Protein AF-A0A0A5G336-F1 (afdb_monomer_lite)

Sequence (65 aa):
MNLEILSPTTTTGAMVIGFLFALIYATYIKKKEKASWLYFFLTLSAGSVSAAFGVALLHIIGIVQ

Organism: NCBI:txid1385512

Foldseek 3Di:
DPCVCLPCQALNVLLVVQLVVLLVVLVCCCVVVVDDPVSSVVSSVVSSVVSNVVSVVCVVVNSHD

Radius of gyration: 13.68 Å; chains: 1; bounding box: 35×14×36 Å

Secondary structure (DSSP, 8-state):
--GGGGSTTSHHHHHHHHHHHHHHHHHHHHHHS---HHHHHHHHHHHHHHHHHHHHHHHHTTS--

Structure (mmCIF, N/CA/C/O backbone):
data_AF-A0A0A5G336-F1
#
_entry.id   AF-A0A0A5G336-F1
#
loop_
_atom_site.group_PDB
_atom_site.id
_atom_site.type_symbol
_atom_site.label_atom_id
_atom_site.label_alt_id
_atom_site.label_comp_id
_atom_site.label_asym_id
_atom_site.label_entity_id
_atom_site.label_seq_id
_atom_site.pdbx_PDB_ins_code
_atom_site.Cartn_x
_atom_site.Cartn_y
_atom_site.Cartn_z
_atom_site.occupancy
_atom_site.B_iso_or_equiv
_atom_site.auth_seq_id
_atom_site.auth_comp_id
_atom_site.auth_asym_id
_atom_site.auth_atom_id
_atom_site.pdbx_PDB_model_num
ATOM 1 N N . MET A 1 1 ? 23.362 -5.113 1.034 1.00 53.56 1 MET A N 1
ATOM 2 C CA . MET A 1 1 ? 21.912 -5.121 0.741 1.00 53.56 1 MET A CA 1
ATOM 3 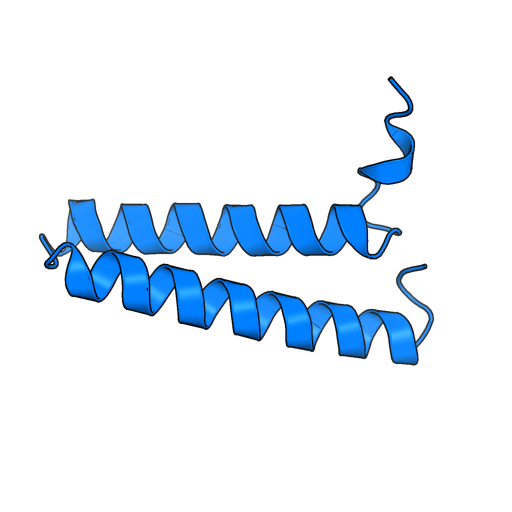C C . MET A 1 1 ? 21.688 -4.109 -0.369 1.00 53.56 1 MET A C 1
ATOM 5 O O . MET A 1 1 ? 22.094 -2.970 -0.187 1.00 53.56 1 MET A O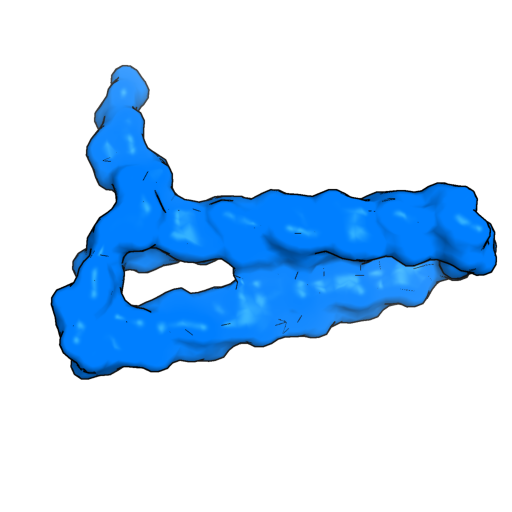 1
ATOM 9 N N . ASN A 1 2 ? 21.191 -4.529 -1.533 1.00 62.28 2 ASN A N 1
ATOM 10 C CA . ASN A 1 2 ? 21.120 -3.662 -2.711 1.00 62.28 2 ASN A CA 1
ATOM 11 C C . ASN A 1 2 ? 19.890 -2.743 -2.593 1.00 62.28 2 ASN A C 1
ATOM 13 O O . ASN A 1 2 ? 18.773 -3.158 -2.890 1.00 62.28 2 ASN A O 1
ATOM 17 N N . LEU A 1 3 ? 20.084 -1.533 -2.057 1.00 69.69 3 LEU A N 1
ATOM 18 C CA . LEU A 1 3 ? 19.000 -0.586 -1.752 1.00 69.69 3 LEU A CA 1
ATOM 19 C C . LEU A 1 3 ? 18.310 -0.030 -3.009 1.00 69.69 3 LEU A C 1
ATOM 21 O O . LEU A 1 3 ? 17.207 0.496 -2.909 1.00 69.69 3 LEU A O 1
ATOM 25 N N . GLU A 1 4 ? 18.909 -0.204 -4.188 1.00 68.94 4 GLU A N 1
ATOM 26 C CA . GLU A 1 4 ? 18.327 0.193 -5.476 1.00 68.94 4 GLU A CA 1
ATOM 27 C C . GLU A 1 4 ? 17.011 -0.535 -5.792 1.00 68.94 4 GLU A C 1
ATOM 29 O O . GLU A 1 4 ? 16.120 0.054 -6.397 1.00 68.94 4 GLU A O 1
ATOM 34 N N . ILE A 1 5 ? 16.829 -1.769 -5.299 1.00 69.44 5 ILE A N 1
ATOM 35 C CA . ILE A 1 5 ? 15.574 -2.539 -5.439 1.00 69.44 5 ILE A CA 1
ATOM 36 C C . ILE A 1 5 ? 14.408 -1.884 -4.675 1.00 69.44 5 ILE A C 1
ATOM 38 O O . ILE A 1 5 ? 13.244 -2.163 -4.951 1.00 69.44 5 ILE A O 1
ATOM 42 N N . LEU A 1 6 ? 14.704 -1.013 -3.708 1.00 74.50 6 LEU A N 1
ATOM 43 C CA . LEU A 1 6 ? 13.705 -0.252 -2.955 1.00 74.50 6 LEU A CA 1
ATOM 44 C C . LEU A 1 6 ? 13.492 1.155 -3.528 1.00 74.50 6 LEU A C 1
ATOM 46 O O . LEU A 1 6 ? 12.724 1.928 -2.955 1.00 74.50 6 LEU A O 1
ATOM 50 N N . SER A 1 7 ? 14.145 1.499 -4.645 1.00 84.44 7 SER A N 1
ATOM 51 C CA . SER A 1 7 ? 13.912 2.775 -5.315 1.00 84.44 7 SER A CA 1
ATOM 52 C C . SER A 1 7 ? 12.442 2.882 -5.742 1.00 84.44 7 SER A C 1
ATOM 54 O O . SER A 1 7 ? 11.906 1.921 -6.303 1.00 84.44 7 SER A O 1
ATOM 56 N N . PRO A 1 8 ? 11.789 4.045 -5.563 1.00 79.56 8 PRO A N 1
ATOM 57 C CA . PRO A 1 8 ? 10.419 4.277 -6.026 1.00 79.56 8 PRO A CA 1
ATOM 58 C C . PRO A 1 8 ? 10.257 4.161 -7.549 1.00 79.56 8 PRO A C 1
ATOM 60 O O . PRO A 1 8 ? 9.134 4.068 -8.027 1.00 79.56 8 PRO A O 1
ATOM 63 N N . THR A 1 9 ? 11.360 4.155 -8.305 1.00 84.62 9 THR A N 1
ATOM 64 C CA . THR A 1 9 ? 11.385 3.922 -9.759 1.00 84.62 9 THR A CA 1
ATOM 65 C C . THR A 1 9 ? 11.363 2.443 -10.139 1.00 84.62 9 THR A C 1
ATOM 67 O O . THR A 1 9 ? 11.321 2.118 -11.321 1.00 84.62 9 THR A O 1
ATOM 70 N N . THR A 1 10 ? 11.363 1.538 -9.160 1.00 89.75 10 THR A N 1
ATOM 71 C CA . THR A 1 10 ? 11.151 0.103 -9.376 1.00 89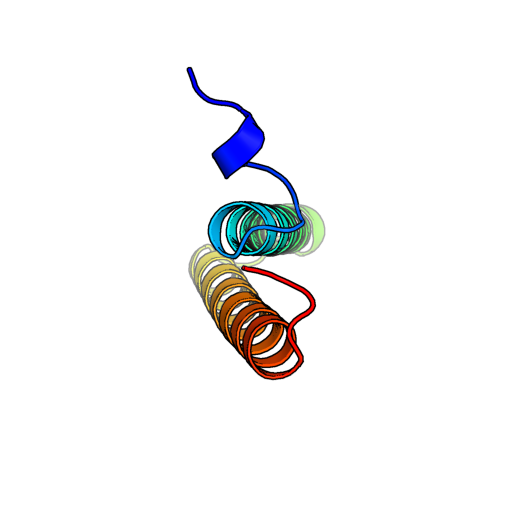.75 10 THR A CA 1
ATOM 72 C C . THR A 1 10 ? 9.746 -0.301 -8.949 1.00 89.75 10 THR A C 1
ATOM 74 O O . THR A 1 10 ? 9.187 0.238 -7.989 1.00 89.75 10 THR A O 1
ATOM 77 N N . THR A 1 11 ? 9.193 -1.301 -9.624 1.00 89.44 11 THR A N 1
ATOM 78 C CA . THR A 1 11 ? 7.906 -1.927 -9.302 1.00 89.44 11 THR A CA 1
ATOM 79 C C . THR A 1 11 ? 7.860 -2.345 -7.830 1.00 89.44 11 THR A C 1
ATOM 81 O O . THR A 1 11 ? 6.887 -2.077 -7.126 1.00 89.44 11 THR A O 1
ATOM 84 N N . THR A 1 12 ? 8.950 -2.931 -7.328 1.00 89.50 12 THR A N 1
ATOM 85 C CA . THR A 1 12 ? 9.083 -3.371 -5.934 1.00 89.50 12 THR A CA 1
ATOM 86 C C . THR A 1 12 ? 9.039 -2.200 -4.952 1.00 89.50 12 THR A C 1
ATOM 88 O O . THR A 1 12 ? 8.269 -2.243 -3.992 1.00 89.50 12 THR A O 1
ATOM 91 N N . GLY A 1 13 ? 9.812 -1.135 -5.185 1.00 90.38 13 GLY A N 1
ATOM 92 C CA . GLY A 1 13 ? 9.806 0.044 -4.315 1.00 90.38 13 GLY A CA 1
ATOM 93 C C . GLY A 1 13 ? 8.454 0.758 -4.302 1.00 90.38 13 GLY A C 1
ATOM 94 O O . GLY A 1 13 ? 7.937 1.082 -3.232 1.00 90.38 13 GLY A O 1
ATOM 95 N N . ALA A 1 14 ? 7.825 0.927 -5.467 1.00 91.31 14 ALA A N 1
ATOM 96 C CA . ALA A 1 14 ? 6.497 1.530 -5.573 1.00 91.31 14 ALA A CA 1
ATOM 97 C C . ALA A 1 14 ? 5.414 0.694 -4.862 1.00 91.31 14 ALA A C 1
ATOM 99 O O . ALA A 1 14 ? 4.569 1.247 -4.153 1.00 91.31 14 ALA A O 1
ATOM 100 N N . MET A 1 15 ? 5.482 -0.639 -4.964 1.00 93.50 15 MET A N 1
ATOM 101 C CA . MET A 1 15 ? 4.601 -1.554 -4.225 1.00 93.50 15 MET A CA 1
ATOM 102 C C . MET A 1 15 ? 4.777 -1.434 -2.712 1.00 93.50 15 MET A C 1
ATOM 104 O O . MET A 1 15 ? 3.788 -1.379 -1.980 1.00 93.50 15 MET A O 1
ATOM 108 N N . VAL A 1 16 ? 6.022 -1.361 -2.231 1.00 93.31 16 VAL A N 1
ATOM 109 C CA . VAL A 1 16 ? 6.319 -1.194 -0.799 1.00 93.31 16 VAL A CA 1
ATOM 110 C C . VAL A 1 16 ? 5.744 0.120 -0.277 1.00 93.31 16 VAL A C 1
ATOM 112 O O . VAL A 1 16 ? 5.110 0.129 0.779 1.00 93.31 16 VAL A O 1
ATOM 115 N N . ILE A 1 17 ? 5.898 1.217 -1.022 1.00 92.12 17 ILE A N 1
ATOM 116 C CA . ILE A 1 17 ? 5.323 2.518 -0.656 1.00 92.12 17 ILE A CA 1
ATOM 117 C C . ILE A 1 17 ? 3.798 2.416 -0.563 1.00 92.12 17 ILE A C 1
ATOM 119 O O . ILE A 1 17 ? 3.218 2.796 0.456 1.00 92.12 17 ILE A O 1
ATOM 123 N N . GLY A 1 18 ? 3.144 1.854 -1.581 1.00 93.88 18 GLY A N 1
ATOM 124 C CA . GLY A 1 18 ? 1.691 1.675 -1.583 1.00 93.88 18 GLY A CA 1
ATOM 125 C C . GLY A 1 18 ? 1.191 0.826 -0.410 1.00 93.88 18 GLY A C 1
ATOM 126 O O . GLY A 1 18 ? 0.223 1.194 0.260 1.00 93.88 18 GLY A O 1
ATOM 127 N N . PHE A 1 19 ? 1.895 -0.262 -0.094 1.00 94.94 19 PHE A N 1
ATOM 128 C CA . PHE A 1 19 ? 1.586 -1.107 1.059 1.00 94.94 19 PHE A CA 1
ATOM 129 C C . PHE A 1 19 ? 1.738 -0.360 2.391 1.00 94.94 19 PHE A C 1
ATOM 131 O O . PHE A 1 19 ? 0.871 -0.468 3.260 1.00 94.94 19 PHE A O 1
ATOM 138 N N . LEU A 1 20 ? 2.796 0.440 2.556 1.00 95.06 20 LEU A N 1
ATOM 139 C CA . LEU A 1 20 ? 3.000 1.253 3.760 1.00 95.06 20 LEU A CA 1
ATOM 140 C C . LEU A 1 20 ? 1.867 2.266 3.956 1.00 95.06 20 LEU A C 1
ATOM 142 O O . LEU A 1 20 ? 1.362 2.402 5.071 1.00 95.06 20 LEU A O 1
ATOM 146 N N . PHE A 1 21 ? 1.411 2.928 2.890 1.00 94.50 21 PHE A N 1
ATOM 147 C CA . PHE A 1 21 ? 0.257 3.829 2.963 1.00 94.50 21 PHE A CA 1
ATOM 148 C C . PHE A 1 21 ? -1.029 3.094 3.354 1.00 94.50 21 PHE A C 1
ATOM 150 O O . PHE A 1 21 ? -1.753 3.561 4.238 1.00 94.50 21 PHE A O 1
ATOM 157 N N . ALA A 1 22 ? -1.289 1.925 2.763 1.00 95.19 22 ALA A N 1
ATOM 158 C CA . ALA A 1 22 ? -2.439 1.097 3.122 1.00 95.19 22 ALA A CA 1
ATOM 159 C C . ALA A 1 22 ? -2.392 0.672 4.601 1.00 95.19 22 ALA A C 1
ATOM 161 O O . ALA A 1 22 ? -3.404 0.745 5.302 1.00 95.19 22 ALA A O 1
ATOM 162 N N . LEU A 1 23 ? -1.211 0.305 5.107 1.00 95.50 23 LEU A N 1
ATOM 163 C CA . LEU A 1 23 ? -0.997 -0.065 6.506 1.00 95.50 23 LEU A CA 1
ATOM 164 C C . LEU A 1 23 ? -1.220 1.109 7.463 1.00 95.50 23 LEU A C 1
ATOM 166 O O . LEU A 1 23 ? -1.902 0.949 8.480 1.00 95.50 23 LEU A O 1
ATOM 170 N N . ILE A 1 24 ? -0.677 2.287 7.146 1.00 95.94 24 ILE A N 1
ATOM 171 C CA . ILE A 1 24 ? -0.869 3.505 7.944 1.00 95.94 24 ILE A CA 1
ATOM 172 C C . ILE A 1 24 ? -2.359 3.844 8.020 1.00 95.94 24 ILE A C 1
ATOM 174 O O . ILE A 1 24 ? -2.878 4.070 9.114 1.00 95.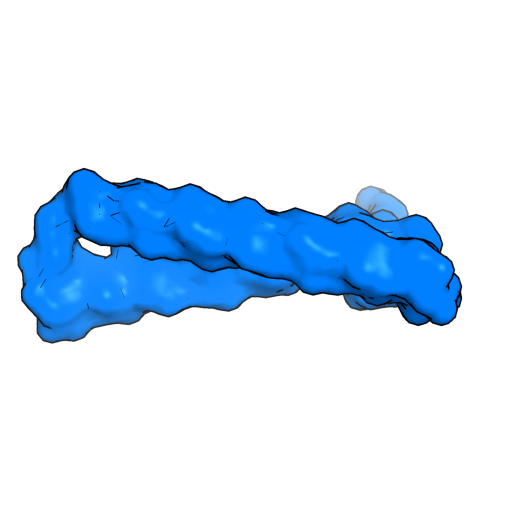94 24 ILE A O 1
ATOM 178 N N . TYR A 1 25 ? -3.065 3.817 6.887 1.00 93.31 25 TYR A N 1
ATOM 179 C CA . TYR A 1 25 ? -4.487 4.146 6.834 1.00 93.31 25 TYR A CA 1
ATOM 180 C C . TYR A 1 25 ? -5.360 3.122 7.569 1.00 93.31 25 TYR A C 1
ATOM 182 O O . TYR A 1 25 ? -6.204 3.499 8.384 1.00 93.31 25 TYR A O 1
ATOM 190 N N . ALA A 1 26 ? -5.113 1.825 7.370 1.00 93.38 26 ALA A N 1
ATOM 191 C CA . ALA A 1 26 ? -5.815 0.772 8.099 1.00 93.38 26 ALA A CA 1
ATOM 192 C C . ALA A 1 26 ? -5.600 0.909 9.618 1.00 93.38 26 ALA A C 1
ATOM 194 O O . ALA A 1 26 ? -6.547 0.815 10.402 1.00 93.38 26 ALA A O 1
ATOM 195 N N . THR A 1 27 ? -4.369 1.208 10.046 1.00 94.19 27 THR A N 1
ATOM 196 C CA . THR A 1 27 ? -4.035 1.435 11.462 1.00 94.19 27 THR A CA 1
ATOM 197 C C . THR A 1 27 ? -4.720 2.684 12.013 1.00 94.19 27 THR A C 1
ATOM 199 O O . THR A 1 27 ? -5.218 2.668 13.142 1.00 94.19 27 THR A O 1
ATOM 202 N N . TYR A 1 28 ? -4.776 3.754 11.220 1.00 93.56 28 TYR A N 1
ATOM 203 C CA . TYR A 1 28 ? -5.472 4.988 11.564 1.00 93.56 28 TYR A CA 1
ATOM 204 C C . TYR A 1 28 ? -6.967 4.743 11.787 1.00 93.56 28 TYR A C 1
ATOM 206 O O . TYR A 1 28 ? -7.464 5.093 12.856 1.00 93.56 28 TYR A O 1
ATOM 214 N N . ILE A 1 29 ? -7.661 4.075 10.858 1.00 90.94 29 ILE A N 1
ATOM 215 C CA . ILE A 1 29 ? -9.086 3.732 11.017 1.00 90.94 29 ILE A CA 1
ATOM 216 C C . ILE A 1 29 ? -9.291 2.872 12.263 1.00 90.94 29 ILE A C 1
ATOM 218 O O . ILE A 1 29 ? -10.147 3.164 13.096 1.00 90.94 29 ILE A O 1
ATOM 222 N N . LYS A 1 30 ? -8.459 1.842 12.452 1.00 90.25 30 LYS A N 1
ATOM 223 C CA . LYS A 1 30 ? -8.547 0.960 13.620 1.00 90.25 30 LYS A CA 1
ATOM 224 C C . LYS A 1 30 ? -8.452 1.731 14.938 1.00 90.25 30 LYS A C 1
ATOM 226 O O . LYS A 1 30 ? -9.226 1.467 15.855 1.00 90.25 30 LYS A O 1
ATOM 231 N N . LYS A 1 31 ? -7.498 2.662 15.050 1.00 91.88 31 LYS A N 1
ATOM 232 C CA . LYS A 1 31 ? -7.279 3.436 16.280 1.00 91.88 31 LYS A CA 1
ATOM 233 C C . LYS A 1 31 ? -8.299 4.556 16.464 1.00 91.88 31 LYS A C 1
ATOM 235 O O . LYS A 1 31 ? -8.770 4.750 17.581 1.00 91.88 31 LYS A O 1
ATOM 240 N N . LYS A 1 32 ? -8.628 5.294 15.403 1.00 90.25 32 LYS A N 1
ATOM 241 C CA . LYS A 1 32 ? -9.486 6.482 15.479 1.00 90.25 32 LYS A CA 1
ATOM 242 C C . LYS A 1 32 ? -10.965 6.124 15.541 1.00 90.25 32 LYS A C 1
ATOM 244 O O . LYS A 1 32 ? -11.690 6.688 16.350 1.00 90.25 32 LYS A O 1
ATOM 249 N N . GLU A 1 33 ? -11.397 5.173 14.722 1.00 87.12 33 GLU A N 1
ATOM 250 C CA . GLU A 1 33 ? -12.808 4.793 14.591 1.00 87.12 33 GLU A CA 1
ATOM 251 C C . GLU A 1 33 ? -13.163 3.566 15.441 1.00 87.12 33 GLU A C 1
ATOM 253 O O . GLU A 1 33 ? -14.309 3.128 15.448 1.00 87.12 33 GLU A O 1
ATOM 258 N N . LYS A 1 34 ? -12.187 3.005 16.177 1.00 85.19 34 LYS A N 1
ATOM 259 C CA . LYS A 1 34 ? -12.328 1.762 16.959 1.00 85.19 34 LYS A CA 1
ATOM 260 C C . LYS A 1 34 ? -12.900 0.609 16.123 1.00 85.19 34 LYS A C 1
ATOM 262 O O . LYS A 1 34 ? -13.618 -0.250 16.633 1.00 85.19 34 LYS A O 1
ATOM 267 N N . ALA A 1 35 ? -12.580 0.598 14.830 1.00 83.25 35 ALA A N 1
ATOM 268 C CA . ALA A 1 35 ? -13.093 -0.386 13.894 1.00 83.25 35 ALA A CA 1
ATOM 269 C C . ALA A 1 35 ? -12.626 -1.808 14.253 1.00 83.25 35 ALA A C 1
ATOM 271 O O . ALA A 1 35 ? -11.522 -2.023 14.770 1.00 83.25 35 ALA A O 1
ATOM 272 N N . SER A 1 36 ? -13.468 -2.794 13.934 1.00 92.31 36 SER A N 1
ATOM 273 C CA . SER A 1 36 ? -13.155 -4.214 14.125 1.00 92.31 36 SER A CA 1
ATOM 274 C C . SER A 1 36 ? -11.865 -4.614 13.396 1.00 92.31 36 SER A C 1
ATOM 276 O O . SER A 1 36 ? -11.502 -4.045 12.364 1.00 92.31 36 SER A O 1
ATOM 278 N N . TRP A 1 37 ? -11.184 -5.650 13.898 1.00 88.50 37 TRP A N 1
ATOM 279 C CA . TRP A 1 37 ? -10.062 -6.282 13.194 1.00 88.50 37 TRP A CA 1
ATOM 280 C C . TRP A 1 37 ? -10.431 -6.709 11.771 1.00 88.50 37 TRP A C 1
ATOM 282 O O . TRP A 1 37 ? -9.592 -6.610 10.883 1.00 88.50 37 TRP A O 1
ATOM 292 N N . LEU A 1 38 ? -11.685 -7.101 11.536 1.00 91.75 38 LEU A N 1
ATOM 293 C CA . LEU A 1 38 ? -12.163 -7.471 10.205 1.00 91.75 38 LEU A CA 1
ATOM 294 C C . LEU A 1 38 ? -12.112 -6.277 9.237 1.00 91.75 38 LEU A C 1
ATOM 296 O O . LEU A 1 38 ? -11.585 -6.402 8.136 1.00 91.75 38 LEU A O 1
ATOM 300 N N . TYR A 1 39 ? -12.554 -5.098 9.684 1.00 90.88 39 TYR A N 1
ATOM 301 C CA . TYR A 1 39 ? -12.460 -3.858 8.905 1.00 90.88 39 TYR A CA 1
ATOM 302 C C . TYR A 1 39 ? -11.012 -3.437 8.655 1.00 90.88 39 TYR A C 1
ATOM 304 O O . TYR A 1 39 ? -10.692 -2.982 7.564 1.00 90.88 39 TYR A O 1
ATOM 312 N N . PHE A 1 40 ? -10.122 -3.626 9.633 1.00 92.75 40 PHE A N 1
ATOM 313 C CA . PHE A 1 40 ? -8.693 -3.372 9.444 1.00 92.75 40 PHE A CA 1
ATOM 314 C C . PHE A 1 40 ? -8.122 -4.200 8.286 1.00 92.75 40 PHE A C 1
ATOM 316 O O . PHE A 1 40 ? -7.484 -3.638 7.396 1.00 92.75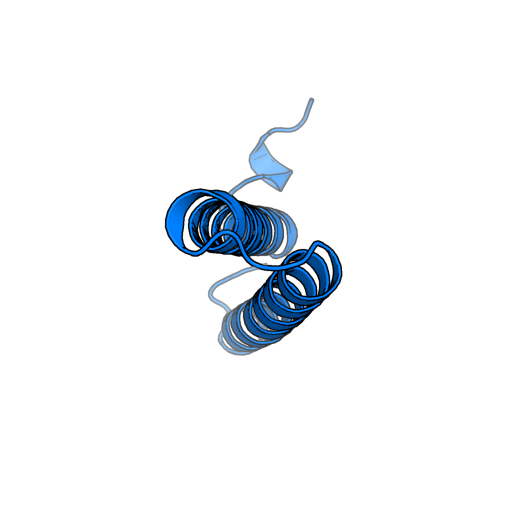 40 PHE A O 1
ATOM 323 N N . PHE A 1 41 ? -8.372 -5.514 8.278 1.00 94.00 41 PHE A N 1
ATOM 324 C CA . PHE A 1 41 ? -7.882 -6.384 7.209 1.00 94.00 41 PHE A CA 1
ATOM 325 C C . PHE A 1 41 ? -8.523 -6.038 5.870 1.00 94.00 41 PHE A C 1
ATOM 327 O O . PHE A 1 41 ? -7.805 -5.936 4.885 1.00 94.00 41 PHE A O 1
ATOM 334 N N . LEU A 1 42 ? -9.829 -5.761 5.840 1.00 94.88 42 LEU A N 1
ATOM 335 C CA . LEU A 1 42 ? -10.525 -5.360 4.618 1.00 94.88 42 LEU A CA 1
ATOM 336 C C . LEU A 1 42 ? -9.911 -4.092 4.001 1.00 94.88 42 LEU A C 1
ATOM 338 O O . LEU A 1 42 ? -9.594 -4.075 2.813 1.00 94.88 42 LEU A O 1
ATOM 342 N N . THR A 1 43 ? -9.691 -3.052 4.811 1.00 93.44 43 THR A N 1
ATOM 343 C CA . THR A 1 43 ? -9.082 -1.791 4.366 1.00 93.44 43 THR A CA 1
ATOM 344 C C . THR A 1 43 ? -7.643 -1.995 3.899 1.00 93.44 43 THR A C 1
ATOM 346 O O . THR A 1 43 ? -7.250 -1.451 2.867 1.00 93.44 43 THR A O 1
ATOM 349 N N . LEU A 1 44 ? -6.857 -2.803 4.619 1.00 95.38 44 LEU A N 1
ATOM 350 C CA . LEU A 1 44 ? -5.483 -3.127 4.235 1.00 95.38 44 LEU A CA 1
ATOM 351 C C . LEU A 1 44 ? -5.436 -3.871 2.894 1.00 95.38 44 LEU A C 1
ATOM 353 O O . LEU A 1 44 ? -4.647 -3.511 2.020 1.00 95.38 44 LEU A O 1
ATOM 357 N N . SER A 1 45 ? -6.289 -4.881 2.712 1.00 95.19 45 SER A N 1
ATOM 358 C CA . SER A 1 45 ? -6.397 -5.647 1.469 1.00 95.19 45 SER A CA 1
ATOM 359 C C . SER A 1 45 ? -6.833 -4.760 0.307 1.00 95.19 45 SER A C 1
ATOM 361 O O . SER A 1 45 ? -6.176 -4.761 -0.731 1.00 95.19 45 SER A O 1
ATOM 363 N N . ALA A 1 46 ? -7.885 -3.957 0.486 1.00 95.12 46 ALA A N 1
ATOM 364 C CA . ALA A 1 46 ? -8.378 -3.049 -0.547 1.00 95.12 46 ALA A CA 1
ATOM 365 C C . ALA A 1 46 ? -7.317 -2.012 -0.950 1.00 95.12 46 ALA A C 1
ATOM 367 O O . ALA A 1 46 ? -7.081 -1.798 -2.139 1.00 95.12 46 ALA A O 1
ATOM 368 N N . GLY A 1 47 ? -6.623 -1.419 0.027 1.00 94.94 47 GLY A N 1
ATOM 369 C CA . GLY A 1 47 ? -5.527 -0.482 -0.225 1.00 94.94 47 GLY A CA 1
ATOM 370 C C . GLY A 1 47 ? -4.346 -1.131 -0.948 1.00 94.94 47 GLY A C 1
ATOM 371 O O . GLY A 1 47 ? -3.819 -0.552 -1.893 1.00 94.94 4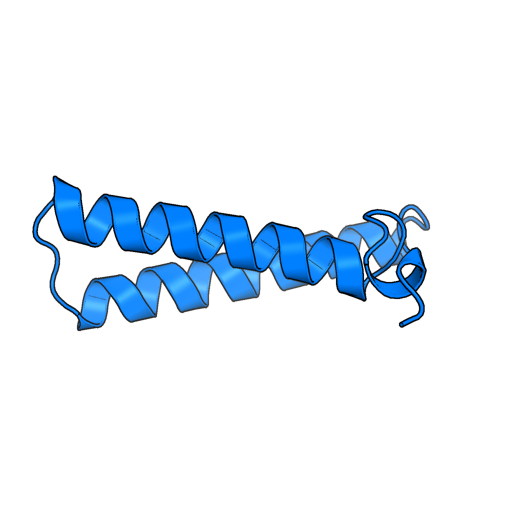7 GLY A O 1
ATOM 372 N N . SER A 1 48 ? -3.974 -2.356 -0.568 1.00 94.38 48 SER A N 1
ATOM 373 C CA . SER A 1 48 ? -2.877 -3.098 -1.208 1.00 94.38 48 SER A CA 1
ATOM 374 C C . SER A 1 48 ? -3.202 -3.481 -2.654 1.00 94.38 48 SER A C 1
ATOM 376 O O . SER A 1 48 ? -2.352 -3.354 -3.530 1.00 94.38 48 SER A O 1
ATOM 378 N N . VAL A 1 49 ? -4.441 -3.906 -2.927 1.00 96.06 49 VAL A N 1
ATOM 379 C CA . VAL A 1 49 ? -4.901 -4.201 -4.294 1.00 96.06 49 VAL A CA 1
ATOM 380 C C . VAL A 1 49 ? -4.922 -2.928 -5.138 1.00 96.06 49 VAL A C 1
ATOM 382 O O . VAL A 1 49 ? -4.422 -2.933 -6.259 1.00 96.06 49 VAL A O 1
ATOM 385 N N . SER A 1 50 ? -5.432 -1.820 -4.594 1.00 95.56 50 SER A N 1
ATOM 386 C CA . SER A 1 50 ? -5.419 -0.521 -5.277 1.00 95.56 50 SER A CA 1
ATOM 387 C C . SER A 1 50 ? -3.993 -0.058 -5.603 1.00 95.56 50 SER A C 1
ATOM 389 O O . SER A 1 50 ? -3.720 0.371 -6.724 1.00 95.56 50 SER A O 1
ATOM 391 N N . ALA A 1 51 ? -3.052 -0.233 -4.669 1.00 94.12 51 ALA A N 1
ATOM 392 C CA . ALA A 1 51 ? -1.638 0.035 -4.909 1.00 94.12 51 ALA A CA 1
ATOM 393 C C . ALA A 1 51 ? -1.072 -0.836 -6.041 1.00 94.12 51 ALA A C 1
ATOM 395 O O . ALA A 1 51 ? -0.389 -0.312 -6.915 1.00 94.12 51 ALA A O 1
ATOM 396 N N . ALA A 1 52 ? -1.405 -2.130 -6.079 1.00 94.38 52 ALA A N 1
ATOM 397 C CA . ALA A 1 52 ? -0.979 -3.025 -7.154 1.00 94.38 52 ALA A CA 1
ATOM 398 C C . ALA A 1 52 ? -1.494 -2.576 -8.528 1.00 94.38 52 ALA A C 1
ATOM 400 O O . ALA A 1 52 ? -0.730 -2.554 -9.491 1.00 94.38 52 ALA A O 1
ATOM 401 N N . PHE A 1 53 ? -2.757 -2.149 -8.616 1.00 95.81 53 PHE A N 1
ATOM 402 C CA . PHE A 1 53 ? -3.307 -1.566 -9.844 1.00 95.81 53 PHE A CA 1
ATOM 403 C C . PHE A 1 53 ? -2.591 -0.273 -10.244 1.00 95.81 53 PHE A C 1
ATOM 405 O O . PHE A 1 53 ? -2.258 -0.097 -11.415 1.00 95.81 53 PHE A O 1
ATOM 412 N N . GLY A 1 54 ? -2.318 0.614 -9.284 1.00 94.31 54 GLY A N 1
ATOM 413 C CA . GLY A 1 54 ? -1.566 1.843 -9.529 1.00 94.31 54 GLY A CA 1
ATOM 414 C C . GLY A 1 54 ? -0.164 1.561 -10.065 1.00 94.31 54 GLY A C 1
ATOM 415 O O . GLY A 1 54 ? 0.231 2.128 -11.079 1.00 94.31 54 GLY A O 1
ATOM 416 N N . VAL A 1 55 ? 0.569 0.637 -9.443 1.00 94.38 55 VAL A N 1
ATOM 417 C CA . VAL A 1 55 ? 1.912 0.251 -9.898 1.00 94.38 55 VAL A CA 1
ATOM 418 C C . VAL A 1 55 ? 1.867 -0.416 -11.272 1.00 94.38 55 VAL A C 1
ATOM 420 O O . VAL A 1 55 ? 2.689 -0.088 -12.121 1.00 94.38 55 VAL A O 1
ATOM 423 N N . ALA A 1 56 ? 0.890 -1.287 -11.534 1.00 93.94 56 ALA A N 1
ATOM 424 C CA . ALA A 1 56 ? 0.719 -1.903 -12.849 1.00 93.94 56 ALA A CA 1
ATOM 425 C C . ALA A 1 56 ? 0.490 -0.851 -13.946 1.00 93.94 56 ALA A C 1
ATOM 427 O O . ALA A 1 56 ? 1.103 -0.925 -15.009 1.00 93.94 56 ALA A O 1
ATOM 428 N N . LEU A 1 57 ? -0.335 0.167 -13.675 1.00 94.56 57 LEU A N 1
ATOM 429 C CA . LEU A 1 57 ? -0.522 1.295 -14.589 1.00 94.56 57 LEU A CA 1
ATOM 430 C C . LEU A 1 57 ? 0.781 2.058 -14.813 1.00 94.56 57 LEU A C 1
ATOM 432 O O . LEU A 1 57 ? 1.136 2.312 -15.960 1.00 94.56 57 LEU A O 1
ATOM 436 N N . LEU A 1 58 ? 1.498 2.391 -13.735 1.00 92.75 58 LEU A N 1
ATOM 437 C CA . LEU A 1 58 ? 2.768 3.110 -13.817 1.00 92.75 58 LEU A CA 1
ATOM 438 C C . LEU A 1 58 ? 3.839 2.316 -14.596 1.00 92.75 58 LEU A C 1
ATOM 440 O O . LEU A 1 58 ? 4.678 2.919 -15.268 1.00 92.75 58 LEU A O 1
ATOM 444 N N . HIS A 1 59 ? 3.804 0.983 -14.529 1.00 91.81 59 HIS A N 1
ATOM 445 C CA . HIS A 1 59 ? 4.696 0.102 -15.284 1.00 91.81 59 HIS A CA 1
ATOM 446 C C . HIS A 1 59 ? 4.353 0.106 -16.780 1.00 91.81 59 HIS A C 1
ATOM 448 O O . HIS A 1 59 ? 5.239 0.253 -17.616 1.00 91.81 59 HIS A O 1
ATOM 454 N N . ILE A 1 60 ? 3.061 0.045 -17.131 1.00 93.44 60 ILE A N 1
ATOM 455 C CA . ILE A 1 60 ? 2.591 0.093 -18.530 1.00 93.44 60 ILE A CA 1
ATOM 456 C C . ILE A 1 60 ? 2.993 1.405 -19.222 1.00 93.44 60 ILE A C 1
ATOM 458 O O . ILE A 1 60 ? 3.335 1.398 -20.402 1.00 93.44 60 ILE A O 1
ATOM 462 N N . ILE A 1 61 ? 2.978 2.528 -18.501 1.00 93.06 61 ILE A N 1
ATOM 463 C CA . ILE A 1 61 ? 3.390 3.841 -19.032 1.00 93.06 61 ILE A CA 1
ATOM 464 C C . ILE A 1 61 ? 4.906 4.092 -18.946 1.00 93.06 61 ILE A C 1
ATOM 466 O O . ILE A 1 61 ? 5.362 5.174 -19.308 1.00 93.06 61 ILE A O 1
ATOM 470 N N . GLY A 1 62 ? 5.689 3.118 -18.469 1.00 88.38 62 GLY A N 1
ATOM 471 C CA . GLY A 1 62 ? 7.153 3.178 -18.436 1.00 88.38 62 GLY A CA 1
ATOM 472 C C . GLY A 1 62 ? 7.755 4.091 -17.363 1.00 88.38 62 GLY A C 1
ATOM 473 O O . GLY A 1 62 ? 8.923 4.456 -17.476 1.00 88.38 62 GLY A O 1
ATOM 474 N N . ILE A 1 63 ? 6.992 4.476 -16.332 1.00 87.50 63 ILE A N 1
ATOM 475 C CA . ILE A 1 63 ? 7.502 5.294 -15.213 1.00 87.50 63 ILE A CA 1
ATOM 476 C C . ILE A 1 63 ? 8.277 4.438 -14.199 1.00 87.50 63 ILE A C 1
ATOM 478 O O . ILE A 1 63 ? 9.260 4.906 -13.625 1.00 87.50 63 ILE A O 1
ATOM 482 N N . VAL A 1 64 ? 7.840 3.195 -13.972 1.00 88.12 64 VAL A N 1
ATOM 483 C CA . VAL A 1 64 ? 8.473 2.232 -13.048 1.00 88.12 64 VAL A CA 1
ATOM 484 C C . VAL A 1 64 ? 8.902 0.979 -13.794 1.00 88.12 64 VAL A C 1
ATOM 486 O O . VAL A 1 64 ? 8.176 0.486 -14.658 1.00 88.12 64 VAL A O 1
ATOM 489 N N . GLN A 1 65 ? 10.076 0.467 -13.430 1.00 81.50 65 GLN A N 1
ATOM 490 C CA . GLN A 1 65 ? 10.719 -0.702 -14.036 1.00 81.50 65 GLN A CA 1
ATOM 491 C C . GLN A 1 65 ? 10.464 -1.985 -13.250 1.00 81.50 65 GLN A C 1
ATOM 493 O O . GLN A 1 65 ? 10.420 -1.941 -11.997 1.00 81.50 65 GLN A O 1
#

pLDDT: mean 89.51, std 8.44, range [53.56, 96.06]